Protein AF-A0A7J2RAV7-F1 (afdb_monomer_lite)

Sequence (107 aa):
MINKKRDYKGIKVPKEVHEDLNELKEIIIRNGLSSISSDFLNYVPKNCPKCSTEMDSVEVSLGYHHCPNCEFKYPEIKLGLGGSLAIGTLIGLGIAGIIYLLARRDE

Structure (mmCIF, N/CA/C/O backbone):
data_AF-A0A7J2RAV7-F1
#
_entry.id   AF-A0A7J2RAV7-F1
#
loop_
_atom_site.group_PDB
_atom_site.id
_atom_site.type_symbol
_atom_site.label_atom_id
_atom_site.label_alt_id
_atom_site.label_comp_id
_atom_site.label_asym_id
_atom_site.label_entity_id
_atom_site.label_seq_id
_atom_site.pdbx_PDB_ins_code
_atom_site.Cartn_x
_atom_site.Cartn_y
_atom_site.Cartn_z
_atom_site.occupancy
_atom_site.B_iso_or_equiv
_atom_site.auth_seq_id
_atom_site.auth_comp_id
_atom_site.auth_asym_id
_atom_site.auth_atom_id
_atom_site.pdbx_PDB_model_num
ATOM 1 N N . MET A 1 1 ? -22.348 24.454 -16.156 1.00 43.53 1 MET A N 1
ATOM 2 C CA . MET A 1 1 ? -22.261 23.351 -15.172 1.00 43.53 1 MET A CA 1
ATOM 3 C C . MET A 1 1 ? -21.965 22.068 -15.936 1.00 43.53 1 MET A C 1
ATOM 5 O O . MET A 1 1 ? -22.802 21.641 -16.718 1.00 43.53 1 MET A O 1
ATOM 9 N N . ILE A 1 2 ? -20.755 21.514 -15.817 1.00 48.44 2 ILE A N 1
ATOM 10 C CA . ILE A 1 2 ? -20.357 20.297 -16.544 1.00 48.44 2 ILE A CA 1
ATOM 11 C C . ILE A 1 2 ? -20.894 19.092 -15.766 1.00 48.44 2 ILE A C 1
ATOM 13 O O . ILE A 1 2 ? -20.427 18.795 -14.669 1.00 48.44 2 ILE A O 1
ATOM 17 N N . ASN A 1 3 ? -21.904 18.423 -16.319 1.00 58.19 3 ASN A N 1
ATOM 18 C CA . ASN A 1 3 ? -22.493 17.215 -15.751 1.00 58.19 3 ASN A CA 1
ATOM 19 C C . ASN A 1 3 ? -21.567 16.025 -16.062 1.00 58.19 3 ASN A C 1
ATOM 21 O O . ASN A 1 3 ? -21.632 15.436 -17.142 1.00 58.19 3 ASN A O 1
ATOM 25 N N . LYS A 1 4 ? -20.629 15.728 -15.157 1.00 63.00 4 LYS A N 1
ATOM 26 C CA . LYS A 1 4 ? -19.703 14.597 -15.298 1.00 63.00 4 LYS A CA 1
ATOM 27 C C . LYS A 1 4 ? -20.509 13.300 -15.145 1.00 63.00 4 LYS A C 1
ATOM 29 O O . LYS A 1 4 ? -20.896 12.948 -14.031 1.00 63.00 4 LYS A O 1
ATOM 34 N N . LYS A 1 5 ? -20.795 12.611 -16.259 1.00 66.94 5 LYS A N 1
ATOM 35 C CA . LYS A 1 5 ? -21.407 11.272 -16.236 1.00 66.94 5 LYS A CA 1
ATOM 36 C C . LYS A 1 5 ? -20.557 10.366 -15.342 1.00 66.94 5 LYS A C 1
ATOM 38 O O . LYS A 1 5 ? -19.340 10.304 -15.496 1.00 66.94 5 LYS A O 1
ATOM 43 N N . ARG A 1 6 ? -21.199 9.733 -14.360 1.00 76.31 6 ARG A N 1
ATOM 44 C CA . ARG A 1 6 ? -20.553 8.764 -13.475 1.00 76.31 6 ARG A CA 1
ATOM 45 C C . ARG A 1 6 ? -20.526 7.416 -14.183 1.00 76.31 6 ARG A C 1
ATOM 47 O O . ARG A 1 6 ? -21.585 6.872 -14.483 1.00 76.31 6 ARG A O 1
ATOM 54 N N . ASP A 1 7 ? -19.328 6.901 -14.423 1.00 76.06 7 ASP A N 1
ATOM 55 C CA . ASP A 1 7 ? -19.130 5.546 -14.924 1.00 76.06 7 ASP A CA 1
ATOM 56 C C . ASP A 1 7 ? -19.072 4.583 -13.735 1.00 76.06 7 ASP A C 1
ATOM 58 O O . ASP A 1 7 ? -18.254 4.745 -12.826 1.00 76.06 7 ASP A O 1
ATOM 62 N N . TYR A 1 8 ? -19.956 3.588 -13.728 1.00 79.06 8 TYR A N 1
ATOM 63 C CA . TYR A 1 8 ? -20.026 2.573 -12.679 1.00 79.06 8 TYR A CA 1
ATOM 64 C C . TYR A 1 8 ? -19.381 1.277 -13.172 1.00 79.06 8 TYR A C 1
ATOM 66 O O . TYR A 1 8 ? -19.625 0.842 -14.296 1.00 79.06 8 TYR A O 1
ATOM 74 N N . LYS A 1 9 ? -18.569 0.643 -12.321 1.00 71.25 9 LYS A N 1
ATOM 75 C CA . LYS A 1 9 ? -17.984 -0.680 -12.571 1.00 71.25 9 LYS A CA 1
ATOM 76 C C . LYS A 1 9 ? -18.419 -1.636 -11.467 1.00 71.25 9 LYS A C 1
ATOM 78 O O . LYS A 1 9 ? -18.211 -1.346 -10.294 1.00 71.25 9 LYS A O 1
ATOM 83 N N . GLY A 1 10 ? -19.017 -2.759 -11.856 1.00 80.81 10 GLY A N 1
ATOM 84 C CA . GLY A 1 10 ? -19.300 -3.884 -10.967 1.00 80.81 10 GLY A CA 1
ATOM 85 C C . GLY A 1 10 ? -18.277 -4.995 -11.179 1.00 80.81 10 GLY A C 1
ATOM 86 O O . GLY A 1 10 ? -17.886 -5.265 -12.314 1.00 80.81 10 GLY A O 1
ATOM 87 N N . ILE A 1 11 ? -17.862 -5.642 -10.095 1.00 82.94 11 ILE A N 1
ATOM 88 C CA . ILE A 1 11 ? -17.040 -6.854 -10.117 1.00 82.94 11 ILE A CA 1
ATOM 89 C C . ILE A 1 11 ? -17.855 -8.004 -9.533 1.00 82.94 11 ILE A C 1
ATOM 91 O O . ILE A 1 11 ? -18.494 -7.853 -8.495 1.00 82.94 11 ILE A O 1
ATOM 95 N N . LYS A 1 12 ? -17.857 -9.144 -10.229 1.00 85.44 12 LYS A N 1
ATOM 96 C CA . LYS A 1 12 ? -18.409 -10.393 -9.705 1.00 85.44 12 LYS A CA 1
ATOM 97 C C . LYS A 1 12 ? -17.284 -11.121 -8.990 1.00 85.44 12 LYS A C 1
ATOM 99 O O . LYS A 1 12 ? -16.250 -11.379 -9.599 1.00 85.44 12 LYS A O 1
ATOM 104 N N . VAL A 1 13 ? -17.499 -11.431 -7.724 1.00 87.81 13 VAL A N 1
ATOM 105 C CA . VAL A 1 13 ? -16.580 -12.221 -6.904 1.00 87.81 13 VAL A CA 1
ATOM 106 C C . VAL A 1 13 ? -17.291 -13.493 -6.439 1.00 87.81 13 VAL A C 1
ATOM 108 O O . VAL A 1 13 ? -18.525 -13.485 -6.358 1.00 87.81 13 VAL A O 1
ATOM 111 N N . PRO A 1 14 ? -16.555 -14.587 -6.170 1.00 92.75 14 PRO A N 1
ATOM 112 C CA . PRO A 1 14 ? -17.113 -15.767 -5.516 1.00 92.75 14 PRO A CA 1
ATOM 113 C C . PRO A 1 14 ? -17.799 -15.405 -4.195 1.00 92.75 14 PRO A C 1
ATOM 115 O O . PRO A 1 14 ? -17.465 -14.395 -3.569 1.00 92.75 14 PRO A O 1
ATOM 118 N N . LYS A 1 15 ? -18.778 -16.214 -3.785 1.00 90.00 15 LYS A N 1
ATOM 119 C CA . LYS A 1 15 ? -19.607 -15.915 -2.612 1.00 90.00 15 LYS A CA 1
ATOM 120 C C . LYS A 1 15 ? -18.765 -15.865 -1.337 1.00 90.00 15 LYS A C 1
ATOM 122 O O . LYS A 1 15 ? -18.951 -14.963 -0.531 1.00 90.00 15 LYS A O 1
ATOM 127 N N . GLU A 1 16 ? -17.810 -16.774 -1.225 1.00 88.69 16 GLU A N 1
ATOM 128 C CA . GLU A 1 16 ? -16.887 -16.900 -0.099 1.00 88.69 16 GLU A CA 1
ATOM 129 C C . GLU A 1 16 ? -16.058 -15.616 0.042 1.00 88.69 16 GLU A C 1
ATOM 131 O O . GLU A 1 16 ? -16.055 -14.972 1.083 1.00 88.69 16 GLU A O 1
ATOM 136 N N . VAL A 1 17 ? -15.493 -15.140 -1.072 1.00 87.38 17 VAL A N 1
ATOM 137 C CA . VAL A 1 17 ? -14.717 -13.890 -1.114 1.00 87.38 17 VAL A CA 1
ATOM 138 C C . VAL A 1 17 ? -15.580 -12.677 -0.753 1.00 87.38 17 VAL A C 1
ATOM 140 O O . VAL A 1 17 ? -15.105 -11.732 -0.130 1.00 87.38 17 VAL A O 1
ATOM 143 N N . HIS A 1 18 ? -16.853 -12.662 -1.153 1.00 88.25 18 HIS A N 1
ATOM 144 C CA . HIS A 1 18 ? -17.767 -11.579 -0.788 1.00 88.25 18 HIS A CA 1
ATOM 145 C C . HIS A 1 18 ? -18.069 -11.554 0.717 1.00 88.25 18 HIS A C 1
ATOM 147 O O . HIS A 1 18 ? -18.191 -10.476 1.297 1.00 88.25 18 HIS A O 1
ATOM 153 N N . GLU A 1 19 ? -18.212 -12.721 1.341 1.00 89.81 19 GLU A N 1
ATOM 154 C CA . GLU A 1 19 ? -18.427 -12.854 2.783 1.00 89.81 19 GLU A CA 1
ATOM 155 C C . GLU A 1 19 ? -17.188 -12.389 3.560 1.00 89.81 19 GLU A C 1
ATOM 157 O O . GLU A 1 19 ? -17.323 -11.505 4.409 1.00 89.81 19 GLU A O 1
ATOM 162 N N . ASP A 1 20 ? -15.991 -12.829 3.157 1.00 83.94 20 ASP A N 1
ATOM 163 C CA . ASP A 1 20 ? -14.713 -12.395 3.745 1.00 83.94 20 ASP A CA 1
ATOM 164 C C . ASP A 1 20 ? -14.530 -10.866 3.670 1.00 83.94 20 ASP A C 1
ATOM 166 O O . ASP A 1 20 ? -14.112 -10.208 4.626 1.00 83.94 20 ASP A O 1
ATOM 170 N N . LEU A 1 21 ? -14.879 -10.257 2.529 1.00 86.88 21 LEU A N 1
ATOM 171 C CA . LEU A 1 21 ? -14.796 -8.805 2.342 1.00 86.88 21 LEU A CA 1
ATOM 172 C C . LEU A 1 21 ? -15.778 -8.035 3.234 1.00 86.88 21 LEU A C 1
ATOM 174 O O . LEU A 1 21 ? -15.465 -6.922 3.668 1.00 86.88 21 LEU A O 1
ATOM 178 N N . ASN A 1 22 ? -16.963 -8.590 3.497 1.00 86.31 22 ASN A N 1
ATOM 179 C CA . ASN A 1 22 ? -17.927 -7.968 4.403 1.00 86.31 22 ASN A CA 1
ATOM 180 C C . ASN A 1 22 ? -17.454 -8.041 5.852 1.00 86.31 22 ASN A C 1
ATOM 182 O O . ASN A 1 22 ? -17.564 -7.043 6.563 1.00 86.31 22 ASN A O 1
ATOM 186 N N . GLU A 1 23 ? -16.876 -9.167 6.264 1.00 86.00 23 GLU A N 1
ATOM 187 C CA . GLU A 1 23 ? -16.289 -9.311 7.595 1.00 86.00 23 GLU A CA 1
ATOM 188 C C . GLU A 1 23 ? -15.138 -8.320 7.802 1.00 86.00 23 GLU A C 1
ATOM 190 O O . GLU A 1 23 ? -15.136 -7.550 8.766 1.00 86.00 23 GLU A O 1
ATOM 195 N N . LEU A 1 24 ? -14.215 -8.235 6.837 1.00 81.44 24 LEU A N 1
ATOM 196 C CA . LEU A 1 24 ? -13.124 -7.262 6.869 1.00 81.44 24 LEU A CA 1
ATOM 197 C C . LEU A 1 24 ? -13.652 -5.825 6.981 1.00 81.44 24 LEU A C 1
ATOM 199 O O . LEU A 1 24 ? -13.138 -5.016 7.756 1.00 81.44 24 LEU A O 1
ATOM 203 N N . LYS A 1 25 ? -14.708 -5.497 6.232 1.00 82.19 25 LYS A N 1
ATOM 204 C CA . LYS A 1 25 ? -15.346 -4.180 6.290 1.00 82.19 25 LYS A CA 1
ATOM 205 C C . LYS A 1 25 ? -15.922 -3.885 7.676 1.00 82.19 25 LYS A C 1
ATOM 207 O O . LYS A 1 25 ? -15.771 -2.762 8.154 1.00 82.19 25 LYS A O 1
ATOM 212 N N . GLU A 1 26 ? -16.565 -4.852 8.326 1.00 84.44 26 GLU A N 1
ATOM 213 C CA . GLU A 1 26 ? -17.077 -4.677 9.688 1.00 84.44 26 GLU A CA 1
ATOM 214 C C . GLU A 1 26 ? -15.959 -4.430 10.703 1.00 84.44 26 GLU A C 1
ATOM 216 O O . GLU A 1 26 ? -16.081 -3.523 11.529 1.00 84.44 26 GLU A O 1
ATOM 221 N N . ILE A 1 27 ? -14.862 -5.185 10.613 1.00 77.69 27 ILE A N 1
ATOM 222 C CA . ILE A 1 27 ? -13.689 -5.021 11.482 1.00 77.69 27 ILE A CA 1
ATOM 223 C C . ILE A 1 27 ? -13.118 -3.605 11.342 1.00 77.69 27 ILE A C 1
ATOM 225 O O . ILE A 1 27 ? -12.908 -2.925 12.347 1.00 77.69 27 ILE A O 1
ATOM 229 N N . ILE A 1 28 ? -12.953 -3.121 10.107 1.00 77.88 28 ILE A N 1
ATOM 230 C CA . ILE A 1 28 ? -12.436 -1.773 9.827 1.00 77.88 28 ILE A CA 1
ATOM 231 C C . ILE A 1 28 ? -13.374 -0.688 10.365 1.00 77.88 28 ILE A C 1
ATOM 233 O O . ILE A 1 28 ? -12.905 0.292 10.939 1.00 77.88 28 ILE A O 1
ATOM 237 N N . ILE A 1 29 ? -14.693 -0.839 10.195 1.00 81.06 29 ILE A N 1
ATOM 238 C CA . ILE A 1 29 ? -15.670 0.143 10.692 1.00 81.06 29 ILE A CA 1
ATOM 239 C C . ILE A 1 29 ? -15.648 0.218 12.223 1.00 81.06 29 ILE A C 1
ATOM 241 O O . ILE A 1 29 ? -15.771 1.309 12.775 1.00 81.06 29 ILE A O 1
ATOM 245 N N . ARG A 1 30 ? -15.508 -0.922 12.909 1.00 78.38 30 ARG A N 1
ATOM 246 C CA . ARG A 1 30 ? -15.565 -0.989 14.378 1.00 78.38 30 ARG A CA 1
ATOM 247 C C . ARG A 1 30 ? -14.263 -0.564 15.047 1.00 78.38 30 ARG A C 1
ATOM 249 O O . ARG A 1 30 ? -14.304 0.180 16.019 1.00 78.38 30 ARG A O 1
ATOM 256 N N . ASN A 1 31 ? -13.131 -1.039 14.538 1.00 77.12 31 ASN A N 1
ATOM 257 C CA . ASN A 1 31 ? -11.839 -0.906 15.211 1.00 77.12 31 ASN A CA 1
ATOM 258 C C . ASN A 1 31 ? -10.903 0.100 14.528 1.00 77.12 31 ASN A C 1
ATOM 260 O O . ASN A 1 31 ? -9.819 0.369 15.035 1.00 77.12 31 ASN A O 1
ATOM 264 N N . GLY A 1 32 ? -11.295 0.647 13.375 1.00 67.56 32 GLY A N 1
ATOM 265 C CA . GLY A 1 32 ? -10.421 1.475 12.553 1.00 67.56 32 GLY A CA 1
ATOM 266 C C . GLY A 1 32 ? -9.308 0.671 11.872 1.00 67.56 32 GLY A C 1
ATOM 267 O O . GLY A 1 32 ? -9.174 -0.546 12.027 1.00 67.56 32 GLY A O 1
ATOM 268 N N . LEU A 1 33 ? -8.480 1.373 11.093 1.00 69.38 33 LEU A N 1
ATOM 269 C CA . LEU A 1 33 ? -7.363 0.780 10.344 1.00 69.38 33 LEU A CA 1
ATOM 270 C C . LEU A 1 33 ? -6.245 0.233 11.249 1.00 69.38 33 LEU A C 1
ATOM 272 O O . LEU A 1 33 ? -5.422 -0.543 10.777 1.00 69.38 33 LEU A O 1
ATOM 276 N N . SER A 1 34 ? -6.229 0.596 12.534 1.00 68.00 34 SER A N 1
ATOM 277 C CA . SER A 1 34 ? -5.273 0.099 13.534 1.00 68.00 34 SER A CA 1
ATOM 278 C C . SER A 1 34 ? -5.431 -1.393 13.844 1.00 68.00 34 SER A C 1
ATOM 280 O O . SER A 1 34 ? -4.506 -2.006 14.367 1.00 68.00 34 SER A O 1
ATOM 282 N N . SER A 1 35 ? -6.580 -1.990 13.513 1.00 65.94 35 SER A N 1
ATOM 283 C CA . SER A 1 35 ? -6.831 -3.432 13.662 1.00 65.94 35 SER A CA 1
ATOM 284 C C . SER A 1 35 ? -6.296 -4.288 12.512 1.00 65.94 35 SER A C 1
ATOM 286 O O . SER A 1 35 ? -6.294 -5.515 12.604 1.00 65.94 35 SER A O 1
ATOM 288 N N . ILE A 1 36 ? -5.847 -3.655 11.427 1.00 69.38 36 ILE A N 1
ATOM 289 C CA . ILE A 1 36 ? -5.233 -4.339 10.291 1.00 69.38 36 ILE A CA 1
ATOM 290 C C . ILE A 1 36 ? -3.761 -4.594 10.624 1.00 69.38 36 ILE A C 1
ATOM 292 O O . ILE A 1 36 ? -3.075 -3.698 11.118 1.00 69.38 36 ILE A O 1
ATOM 296 N N . SER A 1 37 ? -3.261 -5.804 10.346 1.00 68.06 37 SER A N 1
ATOM 297 C CA . SER A 1 37 ? -1.858 -6.132 10.611 1.00 68.06 37 SER A CA 1
ATOM 298 C C . SER A 1 37 ? -0.918 -5.172 9.878 1.00 68.06 37 SER A C 1
ATOM 300 O O . SER A 1 37 ? -1.147 -4.780 8.728 1.00 68.06 37 SER A O 1
ATOM 302 N N . SER A 1 38 ? 0.180 -4.818 10.543 1.00 64.00 38 SER A N 1
ATOM 303 C CA . SER A 1 38 ? 1.242 -4.006 9.952 1.00 64.00 38 SER A CA 1
ATOM 304 C C . SER A 1 38 ? 1.784 -4.636 8.669 1.00 64.00 38 SER A C 1
ATOM 306 O O . SER A 1 38 ? 2.109 -3.907 7.744 1.00 64.00 38 SER A O 1
ATOM 308 N N . ASP A 1 39 ? 1.809 -5.965 8.558 1.00 64.06 39 ASP A N 1
ATOM 309 C CA . ASP A 1 39 ? 2.235 -6.673 7.343 1.00 64.06 39 ASP A CA 1
ATOM 310 C C . ASP A 1 39 ? 1.368 -6.340 6.123 1.00 64.06 39 ASP A C 1
ATOM 312 O O . ASP A 1 39 ? 1.880 -6.224 5.010 1.00 64.06 39 ASP A O 1
ATOM 316 N N . PHE A 1 40 ? 0.061 -6.143 6.321 1.00 62.19 40 PHE A N 1
ATOM 317 C CA . PHE A 1 40 ? -0.842 -5.742 5.246 1.00 62.19 40 PHE A CA 1
ATOM 318 C C . PHE A 1 40 ? -0.695 -4.252 4.915 1.00 62.19 40 PHE A C 1
ATOM 320 O O . PHE A 1 40 ? -0.642 -3.886 3.742 1.00 62.19 40 PHE A O 1
ATOM 327 N N . LEU A 1 41 ? -0.581 -3.389 5.932 1.00 57.38 41 LEU A N 1
ATOM 328 C CA . LEU A 1 41 ? -0.368 -1.946 5.737 1.00 57.38 41 LEU A CA 1
ATOM 329 C C . LEU A 1 41 ? 0.987 -1.637 5.083 1.00 57.38 41 LEU A C 1
ATOM 331 O O . LEU A 1 41 ? 1.098 -0.690 4.307 1.00 57.38 41 LEU A O 1
ATOM 335 N N . ASN A 1 42 ? 1.995 -2.459 5.365 1.00 58.84 42 ASN A N 1
ATOM 336 C CA . ASN A 1 42 ? 3.351 -2.336 4.841 1.00 58.84 42 ASN A CA 1
ATOM 337 C C . ASN A 1 42 ? 3.576 -3.171 3.574 1.00 58.84 42 ASN A C 1
ATOM 339 O O . ASN A 1 42 ? 4.706 -3.238 3.085 1.00 58.84 42 ASN A O 1
ATOM 343 N N . TYR A 1 43 ? 2.533 -3.803 3.022 1.00 65.12 43 TYR A N 1
ATOM 344 C CA . TYR A 1 43 ? 2.649 -4.491 1.744 1.00 65.12 43 TYR A CA 1
ATOM 345 C C . TYR A 1 43 ? 2.848 -3.463 0.627 1.00 65.12 43 TYR A C 1
ATOM 347 O O . TYR A 1 43 ? 1.903 -2.904 0.068 1.00 65.12 43 TYR A O 1
ATOM 355 N N . VAL A 1 44 ? 4.112 -3.221 0.290 1.00 63.91 44 VAL A N 1
ATOM 356 C CA . VAL A 1 44 ? 4.505 -2.431 -0.873 1.00 63.91 44 VAL A CA 1
ATOM 357 C C . VAL A 1 44 ? 4.935 -3.412 -1.964 1.00 63.91 44 VAL A C 1
ATOM 359 O O . VAL A 1 44 ? 5.989 -4.044 -1.841 1.00 63.91 44 VAL A O 1
ATOM 362 N N . PRO A 1 45 ? 4.131 -3.602 -3.025 1.00 68.00 45 PRO A N 1
ATOM 363 C CA . PRO A 1 45 ? 4.506 -4.503 -4.102 1.00 68.00 45 PRO A CA 1
ATOM 364 C C . PRO A 1 45 ? 5.754 -3.961 -4.813 1.00 68.00 45 PRO A C 1
ATOM 366 O O . PRO A 1 45 ? 5.772 -2.816 -5.254 1.00 68.00 45 PRO A O 1
ATOM 369 N N . LYS A 1 46 ? 6.795 -4.795 -4.947 1.00 74.50 46 LYS A N 1
ATOM 370 C CA . LYS A 1 46 ? 8.032 -4.436 -5.674 1.00 74.50 46 LYS A CA 1
ATOM 371 C C . LYS A 1 46 ? 7.790 -4.196 -7.168 1.00 74.50 46 LYS A C 1
ATOM 373 O O . LYS A 1 46 ? 8.494 -3.413 -7.794 1.00 74.50 46 LYS A O 1
ATOM 378 N N . ASN A 1 47 ? 6.775 -4.863 -7.720 1.00 81.62 47 ASN A N 1
ATOM 379 C CA . ASN A 1 47 ? 6.388 -4.774 -9.123 1.00 81.62 47 ASN A CA 1
ATOM 380 C C . ASN A 1 47 ? 4.983 -4.188 -9.252 1.00 81.62 47 ASN A C 1
ATOM 382 O O . ASN A 1 47 ? 4.085 -4.521 -8.476 1.00 81.62 47 ASN A O 1
ATOM 386 N N . CYS A 1 48 ? 4.758 -3.387 -10.290 1.00 74.56 48 CY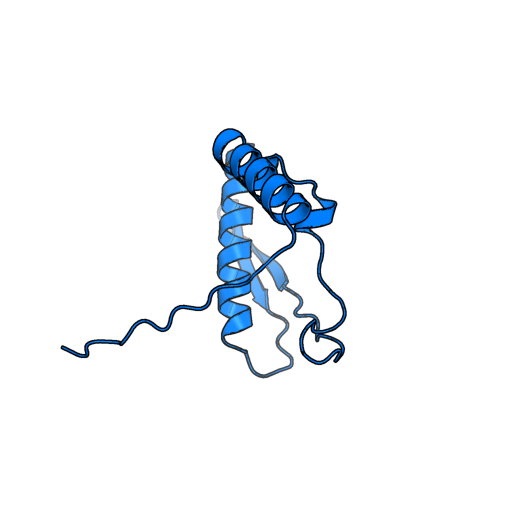S A N 1
ATOM 387 C CA . CYS A 1 48 ? 3.449 -2.835 -10.601 1.00 74.56 48 CYS A CA 1
ATOM 388 C C . CYS A 1 48 ? 2.436 -3.969 -10.861 1.00 74.56 48 CYS A C 1
ATOM 390 O O . CYS A 1 48 ? 2.600 -4.721 -11.824 1.00 74.56 48 CYS A O 1
ATOM 392 N N . PRO A 1 49 ? 1.329 -4.075 -10.107 1.00 72.38 49 PRO A N 1
ATOM 393 C CA . PRO A 1 49 ? 0.361 -5.168 -10.260 1.00 72.38 49 PRO A CA 1
ATOM 394 C C . PRO A 1 49 ? -0.425 -5.134 -11.584 1.00 72.38 49 PRO A C 1
ATOM 396 O O . PRO A 1 49 ? -1.198 -6.046 -11.861 1.00 72.38 49 PRO A O 1
ATOM 399 N N . LYS A 1 50 ? -0.262 -4.087 -12.407 1.00 72.62 50 LYS A N 1
ATOM 400 C CA . LYS A 1 50 ? -0.908 -3.968 -13.725 1.00 72.62 50 LYS A CA 1
ATOM 401 C C . LYS A 1 50 ? -0.019 -4.395 -14.891 1.00 72.62 50 LYS A C 1
ATOM 403 O O . LYS A 1 50 ? -0.547 -4.876 -15.886 1.00 72.62 50 LYS A O 1
ATOM 408 N N . CYS A 1 51 ? 1.289 -4.156 -14.804 1.00 86.88 51 CYS A N 1
ATOM 409 C CA . CYS A 1 51 ? 2.225 -4.361 -15.919 1.00 86.88 51 CYS A CA 1
ATOM 410 C C . CYS A 1 51 ? 3.502 -5.117 -15.532 1.00 86.88 51 CYS A C 1
ATOM 412 O O . CYS A 1 51 ? 4.367 -5.313 -16.376 1.00 86.88 51 CYS A O 1
ATOM 414 N N . SER A 1 52 ? 3.626 -5.525 -14.268 1.00 80.56 52 SER A N 1
ATOM 415 C CA . SER A 1 52 ? 4.732 -6.314 -13.711 1.00 80.56 52 SER A CA 1
ATOM 416 C C . SER A 1 52 ? 6.118 -5.660 -13.757 1.00 80.56 52 SER A C 1
ATOM 418 O O . SER A 1 52 ? 7.087 -6.295 -13.357 1.00 80.56 52 SER A O 1
ATOM 420 N N . THR A 1 53 ? 6.223 -4.403 -14.188 1.00 82.19 53 THR A N 1
ATOM 421 C CA . THR A 1 53 ? 7.465 -3.617 -14.159 1.00 82.19 53 THR A CA 1
ATOM 422 C C . THR A 1 53 ? 7.889 -3.323 -12.721 1.00 82.19 53 THR A C 1
ATOM 424 O O . THR A 1 53 ? 7.031 -3.009 -11.892 1.00 82.19 53 THR A O 1
ATOM 427 N N . GLU A 1 54 ? 9.190 -3.406 -12.440 1.00 82.75 54 GLU A N 1
ATOM 428 C CA . GLU A 1 54 ? 9.776 -2.998 -11.159 1.00 82.75 54 GLU A CA 1
ATOM 429 C C . GLU A 1 54 ? 9.469 -1.521 -10.880 1.00 82.75 54 GLU A C 1
ATOM 431 O O . GLU A 1 54 ? 9.500 -0.685 -11.785 1.00 82.75 54 GLU A O 1
ATOM 436 N N . MET A 1 55 ? 9.071 -1.217 -9.645 1.00 77.06 55 MET A N 1
ATOM 437 C CA . MET A 1 55 ? 8.697 0.135 -9.241 1.00 77.06 55 MET A CA 1
ATOM 438 C C . MET A 1 55 ? 9.912 0.894 -8.708 1.00 77.06 55 MET A C 1
ATOM 440 O O . MET A 1 55 ? 10.611 0.400 -7.826 1.00 77.06 55 MET A O 1
ATOM 444 N N . ASP A 1 56 ? 10.107 2.126 -9.182 1.00 71.69 56 ASP A N 1
ATOM 445 C CA . ASP A 1 56 ? 11.121 3.028 -8.634 1.00 71.69 56 ASP A CA 1
ATOM 446 C C . ASP A 1 56 ? 10.786 3.407 -7.181 1.00 71.69 56 ASP A C 1
ATOM 448 O O . ASP A 1 56 ? 9.646 3.757 -6.850 1.00 71.69 56 ASP A O 1
ATOM 452 N N . SER A 1 57 ? 11.788 3.372 -6.301 1.00 62.22 57 SER A N 1
ATOM 453 C CA . SER A 1 57 ? 11.650 3.814 -4.912 1.00 62.22 57 SER A CA 1
ATOM 454 C C . SER A 1 57 ? 11.826 5.327 -4.799 1.00 62.22 57 SER A C 1
ATOM 456 O O . SER A 1 57 ? 12.831 5.871 -5.256 1.00 62.22 57 SER A O 1
ATOM 458 N N . VAL A 1 58 ? 10.894 6.005 -4.126 1.00 61.03 58 VAL A N 1
ATOM 459 C CA . VAL A 1 58 ? 11.040 7.421 -3.758 1.00 61.03 58 VAL A CA 1
ATOM 460 C C . VAL A 1 58 ? 11.444 7.505 -2.293 1.00 61.03 58 VAL A C 1
ATOM 462 O O . VAL A 1 58 ? 10.680 7.111 -1.413 1.00 61.03 58 VAL A O 1
ATOM 465 N N . GLU A 1 59 ? 12.641 8.024 -2.032 1.00 58.81 59 GLU A N 1
ATOM 466 C CA . GLU A 1 59 ? 13.158 8.187 -0.676 1.00 58.81 59 GLU A CA 1
ATOM 467 C C . GLU A 1 59 ? 12.724 9.539 -0.088 1.00 58.81 59 GLU A C 1
ATOM 469 O O . GLU A 1 59 ? 12.923 10.607 -0.678 1.00 58.81 59 GLU A O 1
ATOM 474 N N . VAL A 1 60 ? 12.092 9.482 1.087 1.00 59.16 60 VAL A N 1
ATOM 475 C CA . VAL A 1 60 ? 11.628 10.652 1.841 1.00 59.16 60 VAL A CA 1
ATOM 476 C C . VAL A 1 60 ? 12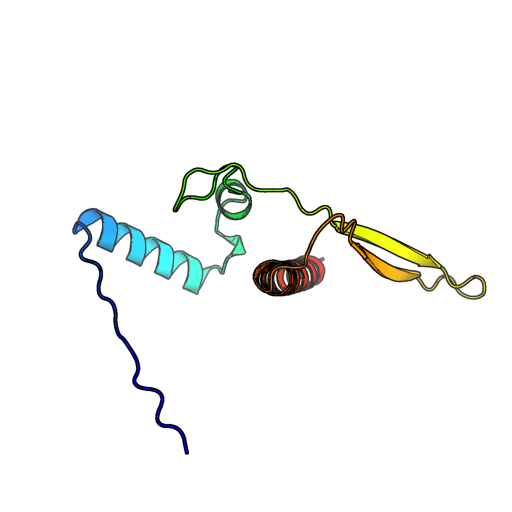.518 10.796 3.065 1.00 59.16 60 VAL A C 1
ATOM 478 O O . VAL A 1 60 ? 12.471 9.968 3.972 1.00 59.16 60 VAL A O 1
ATOM 481 N N . SER A 1 61 ? 13.326 11.851 3.106 1.00 61.72 61 SER A N 1
ATOM 482 C CA . SER A 1 61 ? 14.226 12.122 4.226 1.00 61.72 61 SER A CA 1
ATOM 483 C C . SER A 1 61 ? 13.632 13.207 5.125 1.00 61.72 61 SER A C 1
ATOM 485 O O . SER A 1 61 ? 13.322 14.309 4.669 1.00 61.72 61 SER A O 1
ATOM 487 N N . LEU A 1 62 ? 13.495 12.921 6.420 1.00 55.72 62 LEU A N 1
ATOM 488 C CA . LEU A 1 62 ? 13.067 13.902 7.420 1.00 55.72 62 LEU A CA 1
ATOM 489 C C . LEU A 1 62 ? 14.288 14.644 7.978 1.00 55.72 62 LEU A C 1
ATOM 491 O O . LEU A 1 62 ? 15.143 14.055 8.636 1.00 55.72 62 LEU A O 1
ATOM 495 N N . GLY A 1 63 ? 14.364 15.943 7.704 1.00 67.38 63 GLY A N 1
ATOM 496 C CA . GLY A 1 63 ? 15.273 16.892 8.338 1.00 67.38 63 GLY A CA 1
ATOM 497 C C . GLY A 1 63 ? 14.561 17.724 9.405 1.00 67.38 63 GLY A C 1
ATOM 498 O O . GLY A 1 63 ? 13.336 17.717 9.516 1.00 67.38 63 GLY A O 1
ATOM 499 N N . TYR A 1 64 ? 15.328 18.468 10.197 1.00 71.62 64 TYR A N 1
ATOM 500 C CA . TYR A 1 64 ? 14.786 19.431 11.152 1.00 71.62 64 TYR A CA 1
ATOM 501 C C . TYR A 1 64 ? 15.603 20.715 11.089 1.00 71.62 64 TYR A C 1
ATOM 503 O O . TYR A 1 64 ? 16.830 20.680 11.178 1.00 71.62 64 TYR A O 1
ATOM 511 N N . HIS A 1 65 ? 14.916 21.846 10.983 1.00 74.94 65 HIS A N 1
ATOM 512 C CA . HIS A 1 65 ? 15.502 23.153 11.234 1.00 74.94 65 HIS A CA 1
ATOM 513 C C . HIS A 1 65 ? 15.502 23.399 12.737 1.00 74.94 65 HIS A C 1
ATOM 515 O O . HIS A 1 65 ? 14.456 23.332 13.387 1.00 74.94 65 HIS A O 1
ATOM 521 N N . HIS A 1 66 ? 16.681 23.664 13.289 1.00 82.00 66 HIS A N 1
ATOM 522 C CA . HIS A 1 66 ? 16.844 24.020 14.692 1.00 82.00 66 HIS A CA 1
ATOM 523 C C . HIS A 1 66 ? 16.931 25.540 14.812 1.00 82.00 66 HIS A C 1
ATOM 525 O O . HIS A 1 66 ? 17.808 26.156 14.203 1.00 82.00 66 HIS A O 1
ATOM 531 N N . CYS A 1 67 ? 16.050 26.153 15.604 1.00 78.25 67 CYS A N 1
ATOM 532 C CA . CYS A 1 67 ? 16.201 27.564 15.928 1.00 78.25 67 CYS A CA 1
ATOM 533 C C . CYS A 1 67 ? 17.411 27.725 16.868 1.00 78.25 67 CYS A C 1
ATOM 535 O O . CYS A 1 67 ? 17.450 27.121 17.934 1.00 78.25 67 CYS A O 1
ATOM 537 N N . PRO A 1 68 ? 18.435 28.517 16.518 1.00 82.06 68 PRO A N 1
ATOM 538 C CA . PRO A 1 68 ? 19.631 28.641 17.353 1.00 82.06 68 PRO A CA 1
ATOM 539 C C . PRO A 1 68 ? 19.378 29.391 18.672 1.00 82.06 68 PRO A C 1
ATOM 541 O O . PRO A 1 68 ? 20.237 29.374 19.545 1.00 82.06 68 PRO A O 1
ATOM 544 N N . ASN A 1 69 ? 18.223 30.053 18.811 1.00 75.62 69 ASN A N 1
ATOM 545 C CA . ASN A 1 69 ? 17.923 30.973 19.913 1.00 75.62 69 ASN A CA 1
ATOM 546 C C . ASN A 1 69 ? 16.865 30.453 20.898 1.00 75.62 69 ASN A C 1
ATOM 548 O O . ASN A 1 69 ? 16.751 30.945 22.016 1.00 75.62 69 ASN A O 1
ATOM 552 N N . CYS A 1 70 ? 16.068 29.478 20.485 1.00 73.56 70 CYS A N 1
ATOM 553 C CA . CYS A 1 70 ? 15.156 28.744 21.346 1.00 73.56 70 CYS A CA 1
ATOM 554 C C . CYS A 1 70 ? 15.115 27.312 20.820 1.00 73.56 70 CYS A C 1
ATOM 556 O O . CYS A 1 70 ? 15.199 27.122 19.615 1.00 73.56 70 CYS A O 1
ATOM 558 N N . GLU A 1 71 ? 14.983 26.302 21.677 1.00 78.75 71 GLU A N 1
ATOM 559 C CA . GLU A 1 71 ? 15.070 24.871 21.311 1.00 78.75 71 GLU A CA 1
ATOM 560 C C . GLU A 1 71 ? 13.941 24.372 20.374 1.00 78.75 71 GLU A C 1
ATOM 562 O O . GLU A 1 71 ? 13.683 23.174 20.241 1.00 78.75 71 GLU A O 1
ATOM 567 N N . PHE A 1 72 ? 13.239 25.292 19.712 1.00 76.00 72 PHE A N 1
ATOM 568 C CA . PHE A 1 72 ? 12.217 25.022 18.725 1.00 76.00 72 PHE A CA 1
ATOM 569 C C . PHE A 1 72 ? 12.805 24.295 17.510 1.00 76.00 72 PHE A C 1
ATOM 571 O O . PHE A 1 72 ? 13.747 24.763 16.861 1.00 76.00 72 PHE A O 1
ATOM 578 N N . LYS A 1 73 ? 12.197 23.151 17.187 1.00 75.12 73 LYS A N 1
ATOM 579 C CA . LYS A 1 73 ? 12.527 22.316 16.030 1.00 75.12 73 LYS A CA 1
ATOM 580 C C . LYS A 1 73 ? 11.370 22.357 15.043 1.00 75.12 73 LYS A C 1
ATOM 582 O O . LYS A 1 73 ? 10.251 21.989 15.393 1.00 75.12 73 LYS A O 1
ATOM 587 N N . TYR A 1 74 ? 11.650 22.760 13.808 1.00 66.69 74 TYR A N 1
ATOM 588 C CA . TYR A 1 74 ? 10.678 22.726 12.719 1.00 66.69 74 TYR A CA 1
ATOM 589 C C . TYR A 1 74 ? 11.021 21.588 11.748 1.00 66.69 74 TYR A C 1
ATOM 591 O O . TYR A 1 74 ? 12.138 21.568 11.230 1.00 66.69 74 TYR A O 1
ATOM 599 N N . PRO A 1 75 ? 10.118 20.625 11.504 1.00 67.56 75 PRO A N 1
ATOM 600 C CA . PRO A 1 75 ? 10.392 19.517 10.596 1.00 67.56 75 PRO A CA 1
ATOM 601 C C . PRO A 1 75 ? 10.488 20.004 9.143 1.00 67.56 75 PRO A C 1
ATOM 603 O O . PRO A 1 75 ? 9.652 20.769 8.670 1.00 67.56 75 PRO A O 1
ATOM 606 N N . GLU A 1 76 ? 11.497 19.525 8.424 1.00 67.00 76 GLU A N 1
ATOM 607 C CA . GLU A 1 76 ? 11.690 19.725 6.990 1.00 67.00 76 GLU A CA 1
ATOM 608 C C . GLU A 1 76 ? 11.601 18.373 6.282 1.00 67.00 76 GLU A C 1
ATOM 610 O O . GLU A 1 76 ? 12.268 17.415 6.662 1.00 67.00 76 GLU A O 1
ATOM 615 N N . ILE A 1 77 ? 10.797 18.282 5.227 1.00 63.75 77 ILE A N 1
ATOM 616 C CA . ILE A 1 77 ? 10.720 17.077 4.399 1.00 63.75 77 ILE A CA 1
ATOM 617 C C . ILE A 1 77 ? 11.602 17.312 3.174 1.00 63.75 77 ILE A C 1
ATOM 619 O O . ILE A 1 77 ? 11.264 18.122 2.312 1.00 63.75 77 ILE A O 1
ATOM 623 N N . LYS A 1 78 ? 12.736 16.610 3.097 1.00 60.56 78 LYS A N 1
ATOM 624 C CA . LYS A 1 78 ? 13.590 16.591 1.907 1.00 60.56 78 LYS A CA 1
ATOM 625 C C . LYS A 1 78 ? 13.192 15.407 1.039 1.00 60.56 78 LYS A C 1
ATOM 627 O O . LYS A 1 78 ? 13.119 14.273 1.506 1.00 60.56 78 LYS A O 1
ATOM 632 N N . LEU A 1 79 ? 12.935 15.679 -0.234 1.00 62.03 79 LEU A N 1
ATOM 633 C CA . LEU A 1 79 ? 12.622 14.657 -1.223 1.00 62.03 79 LEU A CA 1
ATOM 634 C C . LEU A 1 79 ? 13.854 14.473 -2.114 1.00 62.03 79 LEU A C 1
ATOM 636 O O . LEU A 1 79 ? 14.273 15.414 -2.792 1.00 62.03 79 LEU A O 1
ATOM 640 N N . GLY A 1 80 ? 14.446 13.277 -2.103 1.00 56.22 80 GLY A N 1
ATOM 641 C CA . GLY A 1 80 ? 15.519 12.906 -3.026 1.00 56.22 80 GLY A CA 1
ATOM 642 C C . GLY A 1 80 ? 14.935 12.634 -4.410 1.00 56.22 80 GLY A C 1
ATOM 643 O O . GLY A 1 80 ? 14.613 11.497 -4.733 1.00 56.22 80 GLY A O 1
ATOM 644 N N . LEU A 1 81 ? 14.716 13.680 -5.211 1.00 56.66 81 LEU A N 1
ATOM 645 C CA . LEU A 1 81 ? 13.991 13.572 -6.484 1.00 56.66 81 LEU A CA 1
ATOM 646 C C . LEU A 1 81 ? 14.946 13.579 -7.680 1.00 56.66 81 LEU A C 1
ATOM 648 O O . LEU A 1 81 ? 15.180 14.611 -8.305 1.00 56.66 81 LEU A O 1
ATOM 652 N N . GLY A 1 82 ? 15.467 12.405 -8.027 1.00 46.81 82 GLY A N 1
ATOM 653 C CA . GLY A 1 82 ? 16.082 12.142 -9.329 1.00 46.81 82 GLY A CA 1
ATOM 654 C C . GLY A 1 82 ? 15.040 11.701 -10.362 1.00 46.81 82 GLY A C 1
ATOM 655 O O . GLY A 1 82 ? 15.103 10.571 -10.825 1.00 46.81 82 GLY A O 1
ATOM 656 N N . GLY A 1 83 ? 14.042 12.531 -10.693 1.00 52.88 83 GLY A N 1
ATOM 657 C CA . GLY A 1 83 ? 13.017 12.159 -11.682 1.00 52.88 83 GLY A CA 1
ATOM 658 C C . GLY A 1 83 ? 11.728 12.985 -11.631 1.00 52.88 83 GLY A C 1
ATOM 659 O O . GLY A 1 83 ? 11.441 13.664 -10.646 1.00 52.88 83 GLY A O 1
ATOM 660 N N . SER A 1 84 ? 10.953 12.948 -12.720 1.00 52.12 84 SER A N 1
ATOM 661 C CA . SER A 1 84 ? 9.703 13.698 -12.895 1.00 52.12 84 SER A CA 1
ATOM 662 C C . SER A 1 84 ? 8.642 13.258 -11.880 1.00 52.12 84 SER A C 1
ATOM 664 O O . SER A 1 84 ? 8.258 12.093 -11.821 1.00 52.12 84 SER A O 1
ATOM 666 N N . LEU A 1 85 ? 8.142 14.208 -11.087 1.00 55.62 85 LEU A N 1
ATOM 667 C CA . LEU A 1 85 ? 7.103 13.965 -10.086 1.00 55.62 85 LEU A CA 1
ATOM 668 C C . LEU A 1 85 ? 5.801 13.501 -10.752 1.00 55.62 85 LEU A C 1
ATOM 670 O O . LEU A 1 85 ? 5.082 14.290 -11.367 1.00 55.62 85 LEU A O 1
ATOM 674 N N . ALA A 1 86 ? 5.463 12.225 -10.586 1.00 61.88 86 ALA A N 1
ATOM 675 C CA . ALA A 1 86 ? 4.129 11.741 -10.898 1.00 61.88 86 ALA A CA 1
ATOM 676 C C . ALA A 1 86 ? 3.130 12.291 -9.864 1.00 61.88 86 ALA A C 1
ATOM 678 O O . ALA A 1 86 ? 3.379 12.285 -8.661 1.00 61.88 86 ALA A O 1
ATOM 679 N N . ILE A 1 87 ? 1.949 12.723 -10.316 1.00 65.25 87 ILE A N 1
ATOM 680 C CA . ILE A 1 87 ? 0.864 13.213 -9.440 1.00 65.25 87 ILE A CA 1
ATOM 681 C C . ILE A 1 87 ? 0.501 12.176 -8.358 1.00 65.25 87 ILE A C 1
ATOM 683 O O . ILE A 1 87 ? 0.134 12.539 -7.241 1.00 65.25 87 ILE A O 1
ATOM 687 N N . GLY A 1 88 ? 0.661 10.883 -8.661 1.00 59.09 88 GLY A N 1
ATOM 688 C CA . GLY A 1 88 ? 0.457 9.797 -7.700 1.00 59.09 88 GLY A CA 1
ATOM 689 C C . GLY A 1 88 ? 1.373 9.875 -6.475 1.00 59.09 88 GLY A C 1
ATOM 690 O O . GLY A 1 88 ? 0.929 9.552 -5.377 1.00 59.09 88 GLY A O 1
ATOM 691 N N . THR A 1 89 ? 2.603 10.371 -6.625 1.00 66.38 89 THR A N 1
ATOM 692 C CA . THR A 1 89 ? 3.573 10.497 -5.530 1.00 66.38 89 THR A CA 1
ATOM 693 C C . THR A 1 89 ? 3.133 11.552 -4.515 1.00 66.38 89 THR A C 1
ATOM 695 O O . THR A 1 89 ? 3.212 11.322 -3.313 1.00 66.38 89 THR A O 1
ATOM 698 N N . LEU A 1 90 ? 2.578 12.678 -4.980 1.00 70.19 90 LEU A N 1
ATOM 699 C CA . LEU A 1 90 ? 2.035 13.723 -4.102 1.00 70.19 90 LEU A CA 1
ATOM 700 C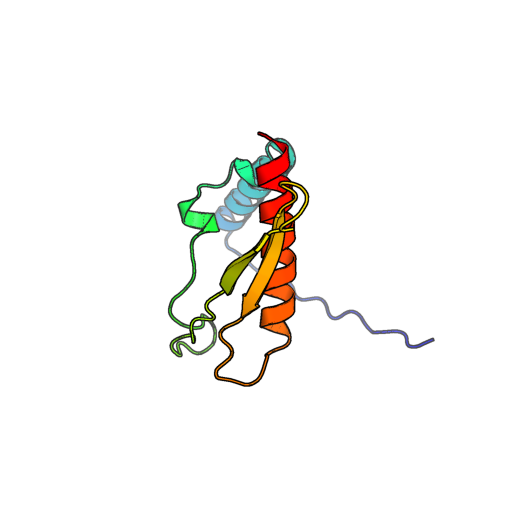 C . LEU A 1 90 ? 0.819 13.229 -3.309 1.00 70.19 90 LEU A C 1
ATOM 702 O O . LEU A 1 90 ? 0.688 13.530 -2.124 1.00 70.19 90 LEU A O 1
ATOM 706 N N . ILE A 1 91 ? -0.048 12.435 -3.944 1.00 71.56 91 ILE A N 1
ATOM 707 C CA . ILE A 1 91 ? -1.208 11.828 -3.277 1.00 71.56 91 ILE A CA 1
ATOM 708 C C . ILE A 1 91 ? -0.745 10.810 -2.227 1.00 71.56 91 ILE A C 1
ATOM 710 O O . ILE A 1 91 ? -1.230 10.839 -1.097 1.00 71.56 91 ILE A O 1
ATOM 714 N N . GLY A 1 92 ? 0.221 9.952 -2.572 1.00 70.94 92 GLY A N 1
ATOM 715 C CA . GLY A 1 92 ? 0.800 8.977 -1.646 1.00 70.94 92 GLY A CA 1
ATOM 716 C C . GLY A 1 92 ? 1.430 9.637 -0.417 1.00 70.94 92 GLY A C 1
ATOM 717 O O . GLY A 1 92 ? 1.147 9.231 0.708 1.00 70.94 92 GLY A O 1
ATOM 718 N N . LEU A 1 93 ? 2.200 10.712 -0.614 1.00 73.31 93 LEU A N 1
ATOM 719 C CA . LEU A 1 93 ? 2.794 11.490 0.478 1.00 73.31 93 LEU A CA 1
ATOM 720 C C . LEU A 1 93 ? 1.745 12.185 1.348 1.00 73.31 93 LEU A C 1
ATOM 722 O O . LEU A 1 93 ? 1.891 12.214 2.567 1.00 73.31 93 LEU A O 1
ATOM 726 N N . GLY A 1 94 ? 0.673 12.709 0.747 1.00 76.56 94 GLY A N 1
ATOM 727 C CA . GLY A 1 94 ? -0.434 13.299 1.499 1.00 76.56 94 GLY A CA 1
ATOM 728 C C . GLY A 1 94 ? -1.092 12.289 2.441 1.00 76.56 94 GLY A C 1
ATOM 729 O O . GLY A 1 94 ? -1.313 12.588 3.612 1.00 76.56 94 G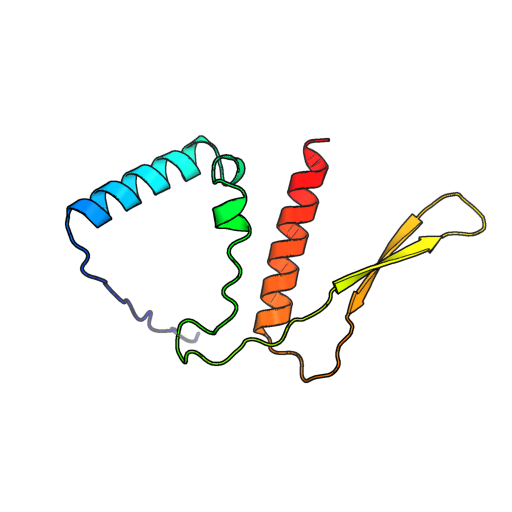LY A O 1
ATOM 730 N N . ILE A 1 95 ? -1.343 11.070 1.956 1.00 72.69 95 ILE A N 1
ATOM 731 C CA . ILE A 1 95 ? -1.924 9.989 2.765 1.00 72.69 95 ILE A CA 1
ATOM 732 C C . ILE A 1 95 ? -0.946 9.552 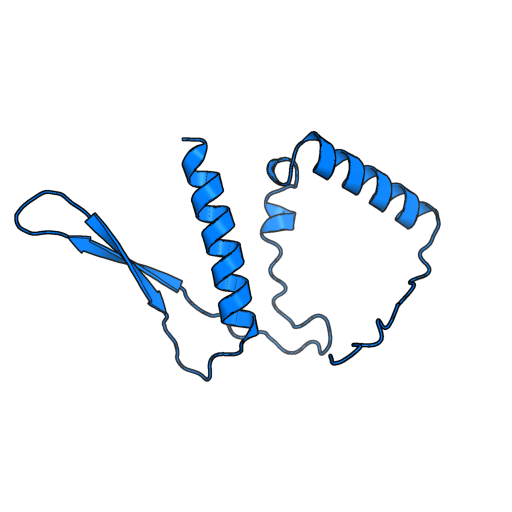3.863 1.00 72.69 95 ILE A C 1
ATOM 734 O O . ILE A 1 95 ? -1.338 9.480 5.027 1.00 72.69 95 ILE A O 1
ATOM 738 N N . ALA A 1 96 ? 0.327 9.326 3.523 1.00 70.56 96 ALA A N 1
ATOM 739 C CA . ALA A 1 96 ? 1.355 8.945 4.492 1.00 70.56 96 ALA A CA 1
ATOM 740 C C . ALA A 1 96 ? 1.531 10.004 5.596 1.00 70.56 96 ALA A C 1
ATOM 742 O O . ALA A 1 96 ? 1.627 9.661 6.772 1.00 70.56 96 ALA A O 1
ATOM 743 N N . GLY A 1 97 ? 1.497 11.291 5.239 1.00 76.81 97 GLY A N 1
ATOM 744 C CA . GLY A 1 97 ? 1.566 12.397 6.193 1.00 76.81 97 GLY A CA 1
ATOM 745 C C . GLY A 1 97 ? 0.369 12.447 7.145 1.00 76.81 97 GLY A C 1
ATOM 746 O O . GLY A 1 97 ? 0.551 12.663 8.341 1.00 76.81 97 GLY A O 1
ATOM 747 N N . ILE A 1 98 ? -0.847 12.197 6.649 1.00 73.81 98 ILE A N 1
ATOM 748 C CA . ILE A 1 98 ? -2.048 12.128 7.498 1.00 73.81 98 ILE A CA 1
ATOM 749 C C . ILE A 1 98 ? -1.959 10.940 8.464 1.00 73.81 98 ILE A C 1
ATOM 751 O O . ILE A 1 98 ? -2.222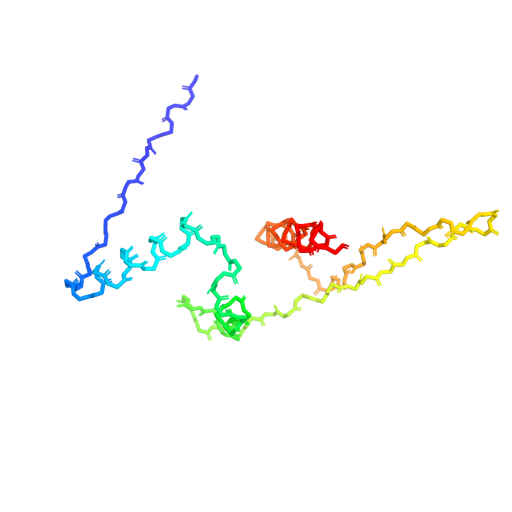 11.112 9.651 1.00 73.81 98 ILE A O 1
ATOM 755 N N . ILE A 1 99 ? -1.548 9.760 7.985 1.00 71.50 99 ILE A N 1
ATOM 756 C CA . ILE A 1 99 ? -1.366 8.568 8.831 1.00 71.50 99 ILE A CA 1
ATOM 757 C C . ILE A 1 99 ? -0.324 8.839 9.920 1.00 71.50 99 ILE A C 1
ATOM 759 O O . ILE A 1 99 ? -0.575 8.549 11.086 1.00 71.50 99 ILE A O 1
ATOM 763 N N . TYR A 1 100 ? 0.806 9.451 9.563 1.00 73.06 100 TYR A N 1
ATOM 764 C CA . TYR A 1 100 ? 1.851 9.811 10.519 1.00 73.06 100 TYR A CA 1
ATOM 765 C C . TYR A 1 100 ? 1.347 10.778 11.599 1.00 73.06 100 TYR A C 1
ATOM 767 O O . TYR A 1 100 ? 1.621 10.580 12.780 1.00 73.06 100 TYR A O 1
ATOM 775 N N . LEU A 1 101 ? 0.577 11.805 11.221 1.00 74.69 101 LEU A N 1
ATOM 776 C CA . LEU A 1 101 ? 0.006 12.757 12.180 1.00 74.69 101 LEU A CA 1
ATOM 777 C C . LEU A 1 101 ? -1.036 12.123 13.105 1.00 74.69 101 LEU A C 1
ATOM 779 O O . LEU A 1 101 ? -1.140 12.531 14.259 1.00 74.69 101 LEU A O 1
ATOM 783 N N . LEU A 1 102 ? -1.804 11.150 12.613 1.00 70.31 102 LEU A N 1
ATOM 784 C CA . LEU A 1 102 ? -2.762 10.411 13.433 1.00 70.31 102 LEU A CA 1
ATOM 785 C C . LEU A 1 102 ? -2.050 9.467 14.405 1.00 70.31 102 LEU A C 1
ATOM 787 O O . LEU A 1 102 ? -2.362 9.498 15.588 1.00 70.31 102 LEU A O 1
ATOM 791 N N . ALA A 1 103 ? -1.041 8.723 13.944 1.00 69.56 103 ALA A N 1
ATOM 792 C CA . ALA A 1 103 ? -0.254 7.824 14.790 1.00 69.56 103 ALA A CA 1
ATOM 793 C C . ALA A 1 103 ? 0.474 8.558 15.929 1.00 69.56 103 ALA A C 1
ATOM 795 O O . ALA A 1 103 ? 0.635 8.015 17.013 1.00 69.56 103 ALA A O 1
ATOM 796 N N . ARG A 1 104 ? 0.883 9.813 15.703 1.00 64.81 104 ARG A N 1
ATOM 797 C CA . ARG A 1 104 ? 1.537 10.653 16.718 1.00 64.81 104 ARG A CA 1
ATOM 798 C C . ARG A 1 104 ? 0.591 11.291 17.734 1.00 64.81 104 ARG A C 1
ATOM 800 O O . ARG A 1 104 ? 1.067 11.937 18.656 1.00 64.81 104 ARG A O 1
ATOM 807 N N . ARG A 1 105 ? -0.725 11.223 17.516 1.00 56.44 105 ARG A N 1
ATOM 808 C CA . ARG A 1 105 ? -1.729 11.822 18.410 1.00 56.44 105 ARG A CA 1
ATOM 809 C C . ARG A 1 105 ? -2.115 10.889 19.563 1.00 56.44 105 ARG A C 1
ATOM 811 O O . ARG A 1 105 ? -2.705 11.361 20.530 1.00 56.44 105 ARG A O 1
ATOM 818 N N . ASP A 1 106 ? -1.791 9.606 19.433 1.00 49.41 106 ASP A N 1
ATOM 819 C CA . ASP A 1 106 ? -2.083 8.561 20.417 1.00 49.41 106 ASP A CA 1
ATOM 820 C C . ASP A 1 106 ? -0.920 8.329 21.416 1.00 49.41 106 ASP A C 1
ATOM 822 O O . ASP A 1 106 ? -1.046 7.487 22.306 1.00 49.41 106 ASP A O 1
ATOM 826 N N . GLU A 1 107 ? 0.180 9.091 21.298 1.00 44.72 107 GLU A N 1
ATOM 827 C CA . GLU A 1 107 ? 1.283 9.210 22.278 1.00 44.72 107 GLU A CA 1
ATOM 828 C C . GLU A 1 107 ? 1.179 10.521 23.076 1.00 44.72 107 GLU A C 1
ATOM 830 O O . GLU A 1 107 ? 1.453 10.489 24.299 1.00 44.72 107 GLU A O 1
#

Secondary structure (DSSP, 8-state):
----PPPP------HHHHHHHHHHHHHHHHH-GGGS-HHHHT---SB-TTT-PBPPP--EEEEEEEPSSS--EEEEEEE---S---HHHHHHHHHHHHHHHHHTT--

pLDDT: mean 70.97, std 10.89, range [43.53, 92.75]

Foldseek 3Di:
DDPPDDDDDDDDDPPVVVVVVVVVVVCCVPPNPVPPDPCVVPPDDQADPPPRHGDDDKDWDWDWDADPPDRDIDIDIDTPDPDDDDPVVVVVVVVVVVVVVVVVVVD

Radius of gyration: 19.91 Å; chains: 1; bounding box: 42×48×39 Å